Protein AF-A0A2D1INB0-F1 (afdb_monomer_lite)

Sequence (101 aa):
MEWIKEKLEHLGYVFDEYPKVYWCSIFYMAIAAIALIGYFPLLKGIASLNILGTQPFQQLIVENLNWLRWGLIAMPVLILFFGWCHVAELHERLMRRKYRF

Radius of gyration: 19.9 Å; chains: 1; bounding box: 36×44×56 Å

Foldseek 3Di:
DVVVVVVVVVVVVLCVVPVVLVVLLVVLVVVLVCCLVCLVVVLVVLQPDQDPNDRVCVVVCVVCVVVSVCCSVVVSVVSNVVSVVVSVVVSVVVVCVVVVD

pLDDT: mean 86.49, std 6.56, range [56.19, 94.56]

Secondary structure (DSSP, 8-state):
-HHHHHHHHHHHHHHHH-HHHHHHHHHHHHHHHHHHHHHHHHHHHHHH--BTTB-HHHHHHHHTHHHHHHHHHHHHHHHHHHHHHHHHHHHHHHHHHHHT-

Structure (mmCIF, N/CA/C/O backbone):
data_AF-A0A2D1INB0-F1
#
_entry.id   AF-A0A2D1INB0-F1
#
loop_
_atom_site.group_PDB
_atom_site.id
_atom_site.type_symbol
_atom_site.label_atom_id
_atom_site.label_alt_id
_atom_site.label_comp_id
_atom_site.label_asym_id
_atom_site.label_entity_id
_atom_site.label_seq_id
_atom_site.pdbx_PDB_ins_code
_atom_site.Cartn_x
_atom_site.Cartn_y
_atom_site.Cartn_z
_atom_site.occupancy
_atom_site.B_iso_or_equiv
_atom_site.auth_seq_id
_atom_site.auth_comp_id
_atom_site.auth_asym_id
_atom_site.auth_atom_id
_atom_site.pdbx_PDB_model_num
ATOM 1 N N . MET A 1 1 ? 10.451 -25.762 -9.537 1.00 60.75 1 MET A N 1
ATOM 2 C CA . MET A 1 1 ? 11.036 -24.497 -9.031 1.00 60.75 1 MET A CA 1
ATOM 3 C C . MET A 1 1 ? 11.620 -23.633 -10.146 1.00 60.75 1 MET A C 1
ATOM 5 O O . MET A 1 1 ? 11.552 -22.419 -10.021 1.00 60.75 1 MET A O 1
ATOM 9 N N . GLU A 1 2 ? 12.121 -24.220 -11.238 1.00 80.81 2 GLU A N 1
ATOM 10 C CA . GLU A 1 2 ? 12.674 -23.475 -12.386 1.00 80.81 2 GLU A CA 1
ATOM 11 C C . GLU A 1 2 ? 11.701 -22.448 -12.980 1.00 80.81 2 GLU A C 1
ATOM 13 O O . GLU A 1 2 ? 12.091 -21.312 -13.204 1.00 80.81 2 GLU A O 1
ATOM 18 N N . TRP A 1 3 ? 10.411 -22.781 -13.081 1.00 79.88 3 TRP A N 1
ATOM 19 C CA . TRP A 1 3 ? 9.377 -21.865 -13.585 1.00 79.88 3 TRP A CA 1
ATOM 20 C C . TRP A 1 3 ? 9.253 -20.537 -12.814 1.00 79.88 3 TRP A C 1
ATOM 22 O O . TRP A 1 3 ? 8.995 -19.489 -13.404 1.00 79.88 3 TRP A O 1
ATOM 32 N N . ILE A 1 4 ? 9.439 -20.557 -11.488 1.00 76.19 4 ILE A N 1
ATOM 33 C CA . ILE A 1 4 ? 9.394 -19.331 -10.670 1.00 76.19 4 ILE A CA 1
ATOM 34 C C . ILE A 1 4 ? 10.641 -18.491 -10.939 1.00 76.19 4 ILE A C 1
ATOM 36 O O . ILE A 1 4 ? 10.548 -17.273 -11.062 1.00 76.19 4 ILE A O 1
ATOM 40 N N . LYS A 1 5 ? 11.796 -19.154 -11.051 1.00 79.88 5 LYS A N 1
ATOM 41 C CA . LYS A 1 5 ? 13.080 -18.511 -11.316 1.00 79.88 5 LYS A CA 1
ATOM 42 C C . LYS A 1 5 ? 13.082 -17.827 -12.683 1.00 79.88 5 LYS A C 1
ATOM 44 O O . LYS A 1 5 ? 13.425 -16.658 -12.763 1.00 79.88 5 LYS A O 1
ATOM 49 N N . GLU A 1 6 ? 12.602 -18.516 -13.711 1.00 82.19 6 GLU A N 1
ATOM 50 C CA . GLU A 1 6 ? 12.506 -17.994 -15.076 1.00 82.19 6 GLU A CA 1
ATOM 51 C C . GLU A 1 6 ? 11.567 -16.778 -15.158 1.00 82.19 6 GLU A C 1
ATOM 53 O O . GLU A 1 6 ? 11.888 -15.766 -15.779 1.00 82.19 6 GLU A O 1
ATOM 58 N N . LYS A 1 7 ? 10.430 -16.814 -14.447 1.00 80.88 7 LYS A N 1
ATOM 59 C CA . LYS A 1 7 ? 9.541 -15.647 -14.346 1.00 80.88 7 LYS A CA 1
ATOM 60 C C . LYS A 1 7 ? 10.173 -14.482 -13.590 1.00 80.88 7 LYS A C 1
ATOM 62 O O . LYS A 1 7 ? 9.954 -13.338 -13.982 1.00 80.88 7 LYS A O 1
ATOM 67 N N . LEU A 1 8 ? 10.931 -14.752 -12.528 1.00 78.31 8 LEU A N 1
ATOM 68 C CA . LEU A 1 8 ? 11.666 -13.721 -11.792 1.00 78.31 8 LEU A CA 1
ATOM 69 C C . LEU A 1 8 ? 12.761 -13.085 -12.652 1.00 78.31 8 LEU A C 1
ATOM 71 O O . LEU A 1 8 ? 12.896 -11.866 -12.642 1.00 78.31 8 LEU A O 1
ATOM 75 N N . GLU A 1 9 ? 13.501 -13.891 -13.411 1.00 82.56 9 GLU A N 1
ATOM 76 C CA . GLU A 1 9 ? 14.513 -13.414 -14.357 1.00 82.56 9 GLU A CA 1
ATOM 77 C C . GLU A 1 9 ? 13.869 -12.538 -15.436 1.00 82.56 9 GLU A C 1
ATOM 79 O O . GLU A 1 9 ? 14.329 -11.423 -15.676 1.00 82.56 9 GLU A O 1
ATOM 84 N N . HIS A 1 10 ? 12.733 -12.962 -16.001 1.00 81.88 10 HIS A N 1
ATOM 85 C CA . HIS A 1 10 ? 11.971 -12.139 -16.940 1.00 81.88 10 HIS A CA 1
ATOM 86 C C . HIS A 1 10 ? 11.518 -10.807 -16.316 1.00 81.88 10 HIS A C 1
ATOM 88 O O . HIS A 1 10 ? 11.613 -9.757 -16.958 1.00 81.88 10 HIS A O 1
ATOM 94 N N . LEU A 1 11 ? 11.036 -10.820 -15.073 1.00 79.31 11 LEU A N 1
ATOM 95 C CA . LEU A 1 11 ? 10.681 -9.600 -14.343 1.00 79.31 11 LEU A CA 1
ATOM 96 C C . LEU A 1 11 ? 11.893 -8.683 -14.141 1.00 79.31 11 LEU A C 1
ATOM 98 O O . LEU A 1 11 ? 11.763 -7.473 -14.307 1.00 79.31 11 LEU A O 1
ATOM 102 N N . GLY A 1 12 ? 13.064 -9.256 -13.852 1.00 80.19 12 GLY A N 1
ATOM 103 C CA . GLY A 1 12 ? 14.331 -8.532 -13.765 1.00 80.19 12 GLY A CA 1
ATOM 104 C C . GLY A 1 12 ? 14.655 -7.786 -15.058 1.00 80.19 12 GLY A C 1
ATOM 105 O O . GLY A 1 12 ? 14.850 -6.575 -15.022 1.00 80.19 12 GLY A O 1
ATOM 106 N N . TYR A 1 13 ? 14.583 -8.462 -16.209 1.00 83.56 13 TYR A N 1
ATOM 107 C CA . TYR A 1 13 ? 14.806 -7.818 -17.509 1.00 83.56 13 TYR A CA 1
ATOM 108 C C . TYR A 1 13 ? 13.819 -6.674 -17.786 1.00 83.56 13 TYR A C 1
ATOM 110 O O . TYR A 1 13 ? 14.215 -5.622 -18.284 1.00 83.56 13 TYR A O 1
ATOM 118 N N . VAL A 1 14 ? 12.542 -6.844 -17.426 1.00 80.25 14 VAL A N 1
ATOM 119 C CA . VAL A 1 14 ? 11.520 -5.792 -17.576 1.00 80.25 14 VAL A CA 1
ATOM 120 C C . VAL A 1 14 ? 11.825 -4.586 -16.687 1.00 80.25 14 VAL A C 1
ATOM 122 O O . VAL A 1 14 ? 11.626 -3.443 -17.100 1.00 80.25 14 VAL A O 1
ATOM 125 N N . PHE A 1 15 ? 12.306 -4.817 -15.467 1.00 85.38 15 PHE A N 1
ATOM 126 C CA . PHE A 1 15 ? 12.679 -3.754 -14.539 1.00 85.38 15 PHE A CA 1
ATOM 127 C C . PHE A 1 15 ? 13.953 -3.018 -14.954 1.00 85.38 15 PHE A C 1
ATOM 129 O O . PHE A 1 15 ? 13.989 -1.792 -14.831 1.00 85.38 15 PHE A O 1
ATOM 136 N N . ASP A 1 16 ? 14.935 -3.727 -15.509 1.00 83.50 16 ASP A N 1
ATOM 137 C CA . ASP A 1 16 ? 16.135 -3.123 -16.092 1.00 83.50 16 ASP A CA 1
ATOM 138 C C . ASP A 1 16 ? 15.788 -2.272 -17.321 1.00 83.50 16 ASP A C 1
ATOM 140 O O . ASP A 1 16 ? 16.287 -1.156 -17.483 1.00 83.50 16 ASP A O 1
ATOM 144 N N . GLU A 1 17 ? 14.882 -2.758 -18.174 1.00 85.81 17 GLU A N 1
ATOM 145 C CA . GLU A 1 17 ? 14.442 -2.034 -19.368 1.00 85.81 17 GLU A CA 1
ATOM 146 C C . GLU A 1 17 ? 13.544 -0.830 -19.025 1.00 85.81 17 GLU A C 1
ATOM 148 O O . GLU A 1 17 ? 13.627 0.223 -19.669 1.00 85.81 17 GLU A O 1
ATOM 153 N N . TYR A 1 18 ? 12.703 -0.957 -17.994 1.00 85.69 18 TYR A N 1
ATOM 154 C CA . TYR A 1 18 ? 11.754 0.064 -17.557 1.00 85.69 18 TYR A CA 1
ATOM 155 C C . TYR A 1 18 ? 11.886 0.351 -16.053 1.00 85.69 18 TYR A C 1
ATOM 157 O O . TYR A 1 18 ? 10.995 0.002 -15.268 1.00 85.69 18 TYR A O 1
ATOM 165 N N . PRO A 1 19 ? 12.908 1.115 -15.624 1.00 86.12 19 PRO A N 1
ATOM 166 C CA . PRO A 1 19 ? 13.146 1.395 -14.204 1.00 86.12 19 PRO A CA 1
ATOM 167 C C . PRO A 1 19 ? 11.969 2.116 -13.533 1.00 86.12 19 PRO A C 1
ATOM 169 O O . PRO A 1 19 ? 11.740 1.983 -12.334 1.00 86.12 19 PRO A O 1
ATOM 172 N N . LYS A 1 20 ? 11.156 2.854 -14.301 1.00 85.12 20 LYS A N 1
ATOM 173 C CA . LYS A 1 20 ? 9.927 3.484 -13.789 1.00 85.12 20 LYS A CA 1
ATOM 174 C C . LYS A 1 20 ? 8.897 2.463 -13.296 1.00 85.12 20 LYS A C 1
ATOM 176 O O . LYS A 1 20 ? 8.220 2.732 -12.309 1.00 85.12 20 LYS A O 1
ATOM 181 N N . VAL A 1 21 ? 8.782 1.312 -13.961 1.00 88.19 21 VAL A N 1
ATOM 182 C CA . VAL A 1 21 ? 7.871 0.218 -13.579 1.00 88.19 21 VAL A CA 1
ATOM 183 C C . VAL A 1 21 ? 8.344 -0.403 -12.266 1.00 88.19 21 VAL A C 1
ATOM 185 O O . VAL A 1 21 ? 7.540 -0.591 -11.355 1.00 88.19 21 VAL A O 1
ATOM 188 N N . TYR A 1 22 ? 9.658 -0.602 -12.122 1.00 86.94 22 TYR A N 1
ATOM 189 C CA . TYR A 1 22 ? 10.278 -1.064 -10.881 1.00 86.94 22 TYR A CA 1
ATOM 190 C C . TYR A 1 22 ? 9.994 -0.124 -9.704 1.00 86.94 22 TYR A C 1
ATOM 192 O O . TYR A 1 22 ? 9.411 -0.545 -8.704 1.00 86.94 22 TYR A O 1
ATOM 200 N N . TRP A 1 23 ? 10.309 1.168 -9.837 1.00 88.00 23 TRP A N 1
ATOM 201 C CA . TRP A 1 23 ? 10.054 2.150 -8.777 1.00 88.00 23 TRP A CA 1
ATOM 202 C C . TRP A 1 23 ? 8.570 2.258 -8.419 1.00 88.00 23 TRP A C 1
ATOM 204 O O . TRP A 1 23 ? 8.232 2.375 -7.243 1.00 88.00 23 TRP A O 1
ATOM 214 N N . CYS A 1 24 ? 7.680 2.166 -9.411 1.00 90.00 24 CYS A N 1
ATOM 215 C CA . CYS A 1 24 ? 6.240 2.147 -9.177 1.00 90.00 24 CYS A CA 1
ATOM 216 C C . CYS A 1 24 ? 5.817 0.908 -8.368 1.00 90.00 24 CYS A C 1
ATOM 218 O O . CYS A 1 24 ? 5.072 1.033 -7.397 1.00 90.00 24 CYS A O 1
ATOM 220 N N . SER A 1 25 ? 6.353 -0.271 -8.696 1.00 89.44 25 SER A N 1
ATOM 221 C CA . SER A 1 25 ? 6.068 -1.508 -7.961 1.00 89.44 25 SER A CA 1
ATOM 222 C C . SER A 1 25 ? 6.556 -1.456 -6.505 1.00 89.44 25 SER A C 1
ATOM 224 O O . SER A 1 25 ? 5.808 -1.806 -5.590 1.00 89.44 25 SER A O 1
ATOM 226 N N . ILE A 1 26 ? 7.759 -0.918 -6.269 1.00 91.25 26 ILE A N 1
ATOM 227 C CA . ILE A 1 26 ? 8.307 -0.712 -4.921 1.00 91.25 26 ILE A CA 1
ATOM 228 C C . ILE A 1 26 ? 7.469 0.285 -4.134 1.00 91.25 26 ILE A C 1
ATOM 230 O O . ILE A 1 26 ? 7.209 0.067 -2.954 1.00 91.25 26 ILE A O 1
ATOM 234 N N . PHE A 1 27 ? 7.033 1.369 -4.772 1.00 93.50 27 PHE A N 1
ATOM 235 C CA . PHE A 1 27 ? 6.209 2.378 -4.124 1.00 93.50 27 PHE A CA 1
ATOM 236 C C . PHE A 1 27 ? 4.912 1.774 -3.570 1.00 93.50 27 PHE A C 1
ATOM 238 O O . PHE A 1 27 ? 4.588 1.983 -2.402 1.00 93.50 27 PHE A O 1
ATOM 245 N N . TYR A 1 28 ? 4.210 0.951 -4.355 1.00 91.94 28 TYR A N 1
ATOM 246 C CA . TYR A 1 28 ? 2.997 0.276 -3.881 1.00 91.94 28 TYR A CA 1
ATOM 247 C C . TYR A 1 28 ? 3.270 -0.771 -2.796 1.00 91.94 28 TYR A C 1
ATOM 249 O O . TYR A 1 28 ? 2.503 -0.859 -1.836 1.00 91.94 28 TYR A O 1
ATOM 257 N N . MET A 1 29 ? 4.378 -1.510 -2.894 1.00 92.50 29 MET A N 1
ATOM 258 C CA . MET A 1 29 ? 4.827 -2.419 -1.831 1.00 92.50 29 MET A CA 1
ATOM 259 C C . MET A 1 29 ? 5.092 -1.667 -0.519 1.00 92.50 29 MET A C 1
ATOM 261 O O . MET A 1 29 ? 4.648 -2.095 0.547 1.00 92.50 29 MET A O 1
ATOM 265 N N . ALA A 1 30 ? 5.757 -0.512 -0.592 1.00 94.12 30 ALA A N 1
ATOM 266 C CA . ALA A 1 30 ? 6.026 0.334 0.564 1.00 94.12 30 ALA A CA 1
ATOM 267 C C . ALA A 1 30 ? 4.731 0.890 1.173 1.00 94.12 30 ALA A C 1
ATOM 269 O O . ALA A 1 30 ? 4.564 0.836 2.390 1.00 94.12 30 ALA A O 1
ATOM 270 N N . ILE A 1 31 ? 3.781 1.358 0.354 1.00 93.56 31 ILE A N 1
ATOM 271 C CA . ILE A 1 31 ? 2.472 1.821 0.844 1.00 93.56 31 ILE A CA 1
ATOM 272 C C . ILE A 1 31 ? 1.715 0.687 1.535 1.00 93.56 31 ILE A C 1
ATOM 274 O O . ILE A 1 31 ? 1.148 0.911 2.600 1.00 93.56 31 ILE A O 1
ATOM 278 N N . ALA A 1 32 ? 1.719 -0.527 0.980 1.00 93.12 32 ALA A N 1
ATOM 279 C CA . ALA A 1 32 ? 1.065 -1.674 1.606 1.00 93.12 32 ALA A CA 1
ATOM 280 C C . ALA A 1 32 ? 1.678 -2.001 2.983 1.00 93.12 32 ALA A C 1
ATOM 282 O O . ALA A 1 32 ? 0.946 -2.252 3.943 1.00 93.12 32 ALA A O 1
ATOM 283 N N . ALA A 1 33 ? 3.007 -1.926 3.110 1.00 93.25 33 ALA A N 1
ATOM 284 C CA . ALA A 1 33 ? 3.703 -2.107 4.384 1.00 93.25 33 ALA A CA 1
ATOM 285 C C . ALA A 1 33 ? 3.394 -0.982 5.389 1.00 93.25 33 ALA A C 1
ATOM 287 O O . ALA A 1 33 ? 3.116 -1.249 6.559 1.00 93.25 33 ALA A O 1
ATOM 288 N N . ILE A 1 34 ? 3.379 0.275 4.936 1.00 93.75 34 ILE A N 1
ATOM 289 C CA . ILE A 1 34 ? 2.989 1.423 5.765 1.00 93.75 34 ILE A CA 1
ATOM 290 C C . ILE A 1 34 ? 1.536 1.277 6.223 1.00 93.75 34 ILE A C 1
ATOM 292 O O . ILE A 1 34 ? 1.240 1.544 7.384 1.00 93.75 34 ILE A O 1
ATOM 296 N N . ALA A 1 35 ? 0.637 0.813 5.352 1.00 91.25 35 ALA A N 1
ATOM 297 C CA . ALA A 1 35 ? -0.760 0.580 5.689 1.00 91.25 35 ALA A CA 1
ATOM 298 C C . ALA A 1 35 ? -0.908 -0.486 6.781 1.00 91.25 35 ALA A C 1
ATOM 300 O O . ALA A 1 35 ? -1.662 -0.261 7.722 1.00 91.25 35 ALA A O 1
ATOM 301 N N . LEU A 1 36 ? -0.149 -1.589 6.720 1.00 91.56 36 LEU A N 1
ATOM 302 C CA . LEU A 1 36 ? -0.131 -2.609 7.780 1.00 91.56 36 LEU A CA 1
ATOM 303 C C . LEU A 1 36 ? 0.237 -2.016 9.144 1.00 91.56 36 LEU A C 1
ATOM 305 O O . LEU A 1 36 ? -0.450 -2.255 10.136 1.00 91.56 36 LEU A O 1
ATOM 309 N N . ILE A 1 37 ? 1.313 -1.229 9.193 1.00 91.44 37 ILE A N 1
ATOM 310 C CA . ILE A 1 37 ? 1.832 -0.657 10.443 1.00 91.44 37 ILE A CA 1
ATOM 311 C C . ILE A 1 37 ? 0.925 0.480 10.942 1.00 91.44 37 ILE A C 1
ATOM 313 O O . ILE A 1 37 ? 0.672 0.610 12.140 1.00 91.44 37 ILE A O 1
ATOM 317 N N . GLY A 1 38 ? 0.413 1.298 10.023 1.00 91.56 38 GLY A N 1
ATOM 318 C CA . GLY A 1 38 ? -0.390 2.483 10.309 1.00 91.56 38 GLY A CA 1
ATOM 319 C C . GLY A 1 38 ? -1.860 2.202 10.617 1.00 91.56 38 GLY A C 1
ATOM 320 O O . GLY A 1 38 ? -2.525 3.073 11.175 1.00 91.56 38 GLY A O 1
ATOM 321 N N . TYR A 1 39 ? -2.372 1.004 10.315 1.00 90.12 39 TYR A N 1
ATOM 322 C CA . TYR A 1 39 ? -3.801 0.692 10.410 1.00 90.12 39 TYR A CA 1
ATOM 323 C C . TYR A 1 39 ? -4.388 0.892 11.819 1.00 90.12 39 TYR A C 1
ATOM 325 O O . TYR A 1 39 ? -5.353 1.636 12.003 1.00 90.12 39 TYR A O 1
ATOM 333 N N . PHE A 1 40 ? -3.794 0.267 12.840 1.00 87.19 40 PHE A N 1
ATOM 334 C CA . PHE A 1 40 ? -4.270 0.396 14.223 1.00 87.19 40 PHE A CA 1
ATOM 335 C C . PHE A 1 40 ? -4.053 1.794 14.822 1.00 87.19 40 PHE A C 1
ATOM 337 O O . PHE A 1 40 ? -4.981 2.300 15.458 1.00 87.19 40 PHE A O 1
ATOM 344 N N . PRO A 1 41 ? -2.888 2.449 14.630 1.00 89.75 41 PRO A N 1
ATOM 345 C CA . PRO A 1 41 ? -2.709 3.844 15.019 1.00 89.75 41 PRO A CA 1
ATOM 346 C C . PRO A 1 41 ? -3.769 4.775 14.422 1.00 89.75 41 PRO A C 1
ATOM 348 O O . PRO A 1 41 ? -4.322 5.599 15.148 1.00 89.75 41 PRO A O 1
ATOM 351 N N . LEU A 1 42 ? -4.104 4.608 13.138 1.00 88.56 42 LEU A N 1
ATOM 352 C CA . LEU A 1 42 ? -5.147 5.390 12.471 1.00 88.56 42 LEU A CA 1
ATOM 353 C C . LEU A 1 42 ? -6.525 5.137 13.085 1.00 88.56 42 LEU A C 1
ATOM 355 O O . LEU A 1 42 ? -7.221 6.092 13.421 1.00 88.56 42 LEU A O 1
ATOM 359 N N . LEU A 1 43 ? -6.897 3.873 13.306 1.00 87.69 43 LEU A N 1
ATOM 360 C CA . LEU A 1 43 ? -8.161 3.525 13.963 1.00 87.69 43 LEU A CA 1
ATOM 361 C C . LEU A 1 43 ? -8.280 4.129 15.361 1.00 87.69 43 LEU A C 1
ATOM 363 O O . LEU A 1 43 ? -9.320 4.688 15.708 1.00 87.69 43 LEU A O 1
ATOM 367 N N . LYS A 1 44 ? -7.208 4.056 16.154 1.00 87.00 44 LYS A N 1
ATOM 368 C CA . LYS A 1 44 ? -7.156 4.667 17.485 1.00 87.00 44 LYS A CA 1
ATOM 369 C C . LYS A 1 44 ? -7.274 6.189 17.402 1.00 87.00 44 LYS A C 1
ATOM 371 O O . LYS A 1 44 ? -8.008 6.774 18.193 1.00 87.00 44 LYS A O 1
ATOM 376 N N . GLY A 1 45 ? -6.592 6.808 16.439 1.00 86.75 45 GLY A N 1
ATOM 377 C CA . GLY A 1 45 ? -6.695 8.237 16.158 1.00 86.75 45 GLY A CA 1
ATOM 378 C C . GLY A 1 45 ? -8.140 8.649 15.891 1.00 86.75 45 GLY A C 1
ATOM 379 O O . GLY A 1 45 ? -8.660 9.506 16.600 1.00 86.75 45 GLY A O 1
ATOM 380 N N . ILE A 1 46 ? -8.812 7.967 14.958 1.00 86.94 46 ILE A N 1
ATOM 381 C CA . ILE A 1 46 ? -10.215 8.227 14.596 1.00 86.94 46 ILE A CA 1
ATOM 382 C C . ILE A 1 46 ? -11.145 8.031 15.799 1.00 86.94 46 ILE A C 1
ATOM 384 O O . ILE A 1 46 ? -11.995 8.880 16.055 1.00 86.94 46 ILE A O 1
ATOM 388 N N . ALA A 1 47 ? -10.963 6.957 16.572 1.00 85.00 47 ALA A N 1
ATOM 389 C CA . ALA A 1 47 ? -11.765 6.703 17.768 1.00 85.00 47 ALA A CA 1
ATOM 390 C C . ALA A 1 47 ? -11.583 7.787 18.844 1.00 85.00 47 ALA A C 1
ATOM 392 O O . ALA A 1 47 ? -12.515 8.087 19.581 1.00 85.00 47 ALA A O 1
ATOM 393 N N . SER A 1 48 ? -10.390 8.381 18.927 1.00 84.81 48 SER A N 1
ATOM 394 C CA . SER A 1 48 ? -10.063 9.433 19.895 1.00 84.81 48 SER A CA 1
ATOM 395 C C . SER A 1 48 ? -10.451 10.847 19.453 1.00 84.81 48 SER A C 1
ATOM 397 O O . SER A 1 48 ? -10.298 11.780 20.245 1.00 84.81 48 SER A O 1
ATOM 399 N N . LEU A 1 49 ? -10.948 11.024 18.220 1.00 86.94 49 LEU A N 1
ATOM 400 C CA . LEU A 1 49 ? -11.384 12.327 17.722 1.00 86.94 49 LEU A CA 1
ATOM 401 C C . LEU A 1 49 ? -12.533 12.850 18.583 1.00 86.94 49 LEU A C 1
ATOM 403 O O . LEU A 1 49 ? -13.649 12.332 18.555 1.00 86.94 49 LEU A O 1
ATOM 407 N N . ASN A 1 50 ? -12.231 13.896 19.345 1.00 81.94 50 ASN A N 1
ATOM 408 C CA . ASN A 1 50 ? -13.204 14.601 20.153 1.00 81.94 50 ASN A CA 1
ATOM 409 C C . ASN A 1 50 ? -13.786 15.750 19.328 1.00 81.94 50 ASN A C 1
ATOM 411 O O . ASN A 1 50 ? -13.103 16.736 19.049 1.00 81.94 50 ASN A O 1
ATOM 415 N N . ILE A 1 51 ? -15.044 15.603 18.928 1.00 79.44 51 ILE A N 1
ATOM 416 C CA . ILE A 1 51 ? -15.798 16.631 18.221 1.00 79.44 51 ILE A CA 1
ATOM 417 C C . ILE A 1 51 ? -16.860 17.143 19.189 1.00 79.44 51 ILE A C 1
ATOM 419 O O . ILE A 1 51 ? -17.732 16.392 19.627 1.00 79.44 51 ILE A O 1
ATOM 423 N N . LEU A 1 52 ? -16.774 18.433 19.528 1.00 78.75 52 LEU A N 1
ATOM 424 C CA . LEU A 1 52 ? -17.752 19.125 20.379 1.00 78.75 52 LEU A CA 1
ATOM 425 C C . LEU A 1 52 ? -17.975 18.446 21.749 1.00 78.75 52 LEU A C 1
ATOM 427 O O . LEU A 1 52 ? -19.088 18.425 22.262 1.00 78.75 52 LEU A O 1
ATOM 431 N N . GLY A 1 53 ? -16.921 17.879 22.346 1.00 77.50 53 GLY A N 1
ATOM 432 C CA . GLY A 1 53 ? -16.994 17.222 23.658 1.00 77.50 53 GLY A CA 1
ATOM 433 C C . GLY A 1 53 ? -17.485 15.772 23.617 1.00 77.50 53 GLY A C 1
ATOM 434 O O . GLY A 1 53 ? -17.641 15.159 24.670 1.00 77.50 53 GLY A O 1
ATOM 435 N N . THR A 1 54 ? -17.706 15.211 22.426 1.00 78.94 54 THR A N 1
ATOM 436 C CA . THR A 1 54 ? -18.136 13.823 22.224 1.00 78.94 54 THR A CA 1
ATOM 437 C C . THR A 1 54 ? -17.157 13.070 21.325 1.00 78.94 54 THR A C 1
ATOM 439 O O . THR A 1 54 ? -16.462 13.670 20.505 1.00 78.94 54 THR A O 1
ATOM 442 N N . GLN A 1 55 ? -17.094 11.744 21.466 1.00 84.25 55 GLN A N 1
ATOM 443 C CA . GLN A 1 55 ? -16.298 10.861 20.602 1.00 84.25 55 GLN A CA 1
ATOM 444 C C . GLN A 1 55 ? -17.234 10.076 19.664 1.00 84.25 55 GLN A C 1
ATOM 446 O O . GLN A 1 55 ? -17.464 8.884 19.876 1.00 84.25 55 GLN A O 1
ATOM 451 N N . PRO A 1 56 ? -17.815 10.720 18.630 1.00 80.56 56 PRO A N 1
ATOM 452 C CA . PRO A 1 56 ? -18.909 10.143 17.840 1.00 80.56 56 PRO A CA 1
ATOM 453 C C . PRO A 1 56 ? -18.515 8.856 17.103 1.00 80.56 56 PRO A C 1
ATOM 455 O O . PRO A 1 56 ?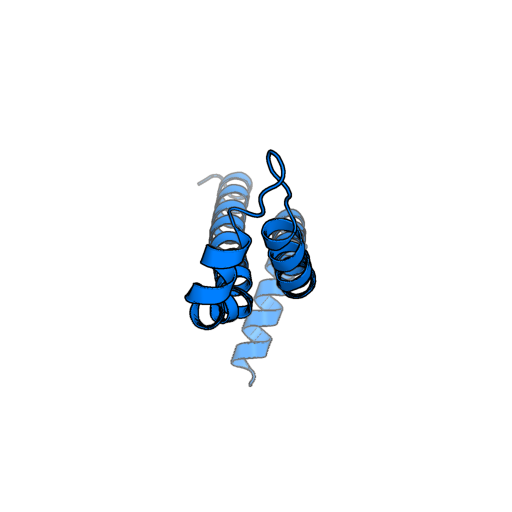 -19.352 7.991 16.863 1.00 80.56 56 PRO A O 1
ATOM 458 N N . PHE A 1 57 ? -17.233 8.699 16.767 1.00 85.25 57 PHE A N 1
ATOM 459 C CA . PHE A 1 57 ? -16.727 7.527 16.050 1.00 85.25 57 PHE A CA 1
ATOM 460 C C . PHE A 1 57 ? -16.307 6.381 16.969 1.00 85.25 57 PHE A C 1
ATOM 462 O O . PHE A 1 57 ? -16.150 5.255 16.499 1.00 85.25 57 PHE A O 1
ATOM 469 N N . GLN A 1 58 ? -16.130 6.633 18.268 1.00 85.50 58 GLN A N 1
ATOM 470 C CA . GLN A 1 58 ? -15.667 5.616 19.206 1.00 85.50 58 GLN A CA 1
ATOM 471 C C . GLN A 1 58 ? -16.666 4.463 19.298 1.00 85.50 58 GLN A C 1
ATOM 473 O O . GLN A 1 58 ? -16.273 3.305 19.173 1.00 85.50 58 GLN A O 1
ATOM 478 N N . GLN A 1 59 ? -17.952 4.778 19.463 1.00 84.75 59 GLN A N 1
ATOM 479 C CA . GLN A 1 59 ? -18.994 3.767 19.604 1.00 84.75 59 GLN A CA 1
ATOM 480 C C . GLN A 1 59 ? -19.127 2.914 18.331 1.00 84.75 59 GLN A C 1
ATOM 482 O O . GLN A 1 59 ? -19.071 1.689 18.407 1.00 84.75 59 GLN A O 1
ATOM 487 N N . LEU A 1 60 ? -19.150 3.555 17.157 1.00 85.00 60 LEU A N 1
ATOM 488 C CA . LEU A 1 60 ? -19.158 2.883 15.850 1.00 85.00 60 LEU A CA 1
ATOM 489 C C . LEU A 1 60 ? -17.970 1.926 15.659 1.00 85.00 60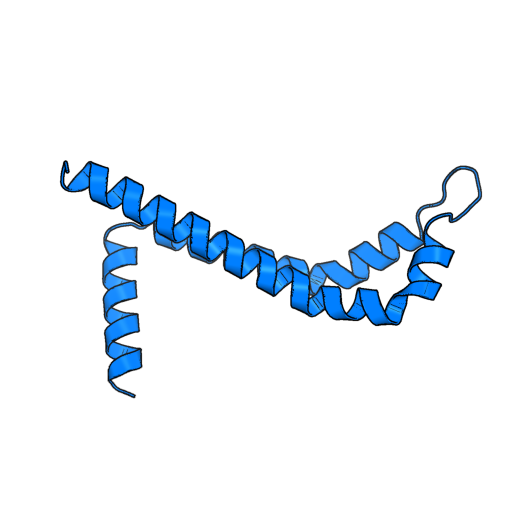 LEU A C 1
ATOM 491 O O . LEU A 1 60 ? -18.141 0.818 15.147 1.00 85.00 60 LEU A O 1
ATOM 495 N N . ILE A 1 61 ? -16.765 2.338 16.068 1.00 86.75 61 ILE A N 1
ATOM 496 C CA . ILE A 1 61 ? -15.549 1.521 15.947 1.00 86.75 61 ILE A CA 1
ATOM 497 C C . ILE A 1 61 ? -15.580 0.335 16.912 1.00 86.75 61 ILE A C 1
ATOM 499 O O . ILE A 1 61 ? -15.181 -0.763 16.528 1.00 86.75 61 ILE A O 1
ATOM 503 N N . VAL A 1 62 ? -16.050 0.533 18.146 1.00 87.44 62 VAL A N 1
ATOM 504 C CA . VAL A 1 62 ? -16.140 -0.537 19.150 1.00 87.44 62 VA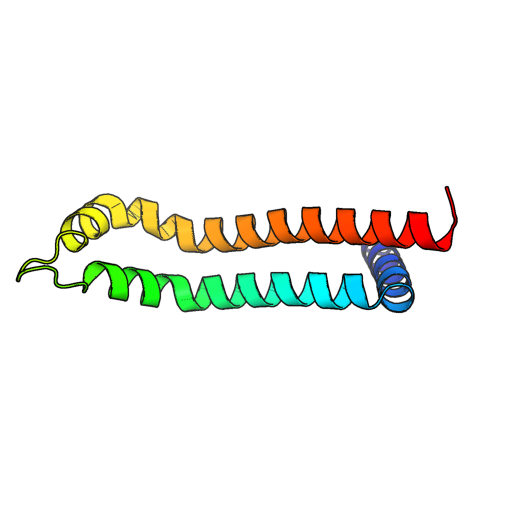L A CA 1
ATOM 505 C C . VAL A 1 62 ? -17.166 -1.590 18.731 1.00 87.44 62 VAL A C 1
ATOM 507 O O . VAL A 1 62 ? -16.860 -2.781 18.777 1.00 87.44 62 VAL A O 1
ATOM 510 N N . GLU A 1 63 ? -18.336 -1.167 18.248 1.00 90.94 63 GLU A N 1
ATOM 511 C CA . GLU A 1 63 ? -19.400 -2.068 17.784 1.00 90.94 63 GLU A CA 1
ATOM 512 C C . GLU A 1 63 ? -18.976 -2.893 16.556 1.00 90.94 63 GLU A C 1
ATOM 514 O O . GLU A 1 63 ? -19.361 -4.054 16.422 1.00 90.94 63 GLU A O 1
ATOM 519 N N . ASN A 1 64 ? -18.118 -2.337 15.693 1.00 90.62 64 ASN A N 1
ATOM 520 C CA . ASN A 1 64 ? -17.673 -2.980 14.451 1.00 90.62 64 ASN A CA 1
ATOM 521 C C . ASN A 1 64 ? -16.218 -3.475 14.494 1.00 90.62 64 ASN A C 1
ATOM 523 O O . ASN A 1 64 ? -15.649 -3.818 13.454 1.00 90.62 64 ASN A O 1
ATOM 527 N N . LEU A 1 65 ? -15.595 -3.544 15.675 1.00 86.88 65 LEU A N 1
ATOM 528 C CA . LEU A 1 65 ? -14.160 -3.818 15.814 1.00 86.88 65 LEU A CA 1
ATOM 529 C C . LEU A 1 65 ? -13.749 -5.152 15.169 1.00 86.88 65 LEU A C 1
ATOM 531 O O . LEU A 1 65 ? -12.692 -5.244 14.545 1.00 86.88 65 LEU A O 1
ATOM 535 N N . ASN A 1 66 ? -14.593 -6.181 15.287 1.00 87.62 66 ASN A N 1
ATOM 536 C CA . ASN A 1 66 ? -14.346 -7.491 14.677 1.00 87.62 66 ASN A CA 1
ATOM 537 C C . ASN A 1 66 ? -14.283 -7.421 13.147 1.00 87.62 66 ASN A C 1
ATOM 539 O O . ASN A 1 66 ? -13.451 -8.095 12.543 1.00 87.62 66 ASN A O 1
ATOM 543 N N . TRP A 1 67 ? -15.115 -6.585 12.523 1.00 87.44 67 TRP A N 1
ATOM 544 C CA . TRP A 1 67 ? -15.090 -6.379 11.078 1.00 87.44 67 TRP A CA 1
ATOM 545 C C . TRP A 1 67 ? -13.902 -5.507 10.664 1.00 87.44 67 TRP A C 1
ATOM 547 O O . TRP A 1 67 ? -13.159 -5.842 9.744 1.00 87.44 67 TRP A O 1
ATOM 557 N N . LEU A 1 68 ? -13.641 -4.440 11.422 1.00 89.31 68 LEU A N 1
ATOM 558 C CA . LEU A 1 68 ? -12.511 -3.537 11.206 1.00 89.31 68 LEU A CA 1
ATOM 559 C C . LEU A 1 68 ? -11.156 -4.244 11.324 1.00 89.31 68 LEU A C 1
ATOM 561 O O . LEU A 1 68 ? -10.226 -3.868 10.619 1.00 89.31 68 LEU A O 1
ATOM 565 N N . ARG A 1 69 ? -11.018 -5.296 12.137 1.00 88.31 69 ARG A N 1
ATOM 566 C CA . ARG A 1 69 ? -9.779 -6.096 12.195 1.00 88.31 69 ARG A CA 1
ATOM 567 C C . ARG A 1 69 ? -9.396 -6.704 10.846 1.00 88.31 69 ARG A C 1
ATOM 569 O O . ARG A 1 69 ? -8.210 -6.735 10.529 1.00 88.31 69 ARG A O 1
ATOM 576 N N . TRP A 1 70 ? -10.366 -7.118 10.029 1.00 91.31 70 TRP A N 1
ATOM 577 C CA . TRP A 1 70 ? -10.092 -7.644 8.687 1.00 91.31 70 TRP A CA 1
ATOM 578 C C . TRP A 1 70 ? -9.512 -6.590 7.745 1.00 91.31 70 TRP A C 1
ATOM 580 O O . TRP A 1 70 ? -8.754 -6.937 6.840 1.00 91.31 70 TRP A O 1
ATOM 590 N N . GLY A 1 71 ? -9.782 -5.306 7.998 1.00 88.12 71 GLY A N 1
ATOM 591 C CA . GLY A 1 71 ? -9.190 -4.202 7.247 1.00 88.12 71 GLY A CA 1
ATOM 592 C C . GLY A 1 71 ? -7.661 -4.158 7.322 1.00 88.12 71 GLY A C 1
ATOM 593 O O . GLY A 1 71 ? -7.044 -3.691 6.371 1.00 88.12 71 GLY A O 1
ATOM 594 N N . LEU A 1 72 ? -7.044 -4.741 8.360 1.00 90.19 72 LEU A N 1
ATOM 595 C CA . LEU A 1 72 ? -5.587 -4.886 8.456 1.00 90.19 72 LEU A CA 1
ATOM 596 C C . LEU A 1 72 ? -5.008 -5.688 7.285 1.00 90.19 72 LEU A C 1
ATOM 598 O O . LEU A 1 72 ? -3.925 -5.377 6.812 1.00 90.19 72 LEU A O 1
ATOM 602 N N . ILE A 1 73 ? -5.725 -6.715 6.824 1.00 90.62 73 ILE A N 1
ATOM 603 C CA . ILE A 1 73 ? -5.301 -7.575 5.711 1.00 90.62 73 ILE A CA 1
ATOM 604 C C . ILE A 1 73 ? -5.922 -7.080 4.404 1.00 90.62 73 ILE A C 1
ATOM 606 O O . ILE A 1 73 ? -5.244 -7.010 3.381 1.00 90.62 73 ILE A O 1
ATOM 610 N N . ALA A 1 74 ? -7.199 -6.691 4.435 1.00 92.12 74 ALA A N 1
ATOM 611 C CA . ALA A 1 74 ? -7.916 -6.256 3.245 1.00 92.12 74 ALA A CA 1
ATOM 612 C C . ALA A 1 74 ? -7.303 -4.988 2.628 1.00 92.12 74 ALA A C 1
ATOM 614 O O . ALA A 1 74 ? -7.162 -4.928 1.410 1.00 92.12 74 ALA A O 1
ATOM 615 N N . MET A 1 75 ? -6.881 -4.003 3.434 1.00 90.50 75 MET A N 1
ATOM 616 C CA . MET A 1 75 ? -6.299 -2.761 2.908 1.00 90.50 75 MET A CA 1
ATOM 617 C C . MET A 1 75 ? -4.990 -2.989 2.135 1.00 90.50 75 MET A C 1
ATOM 619 O O . MET A 1 75 ? -4.921 -2.573 0.979 1.00 90.50 75 MET A O 1
ATOM 623 N N . PRO A 1 76 ? -3.970 -3.675 2.683 1.00 92.00 76 PRO A N 1
ATOM 624 C CA . PRO A 1 76 ? -2.749 -3.994 1.941 1.00 92.00 76 PRO A CA 1
ATOM 625 C C . PRO A 1 76 ? -3.014 -4.807 0.678 1.00 92.00 76 PRO A C 1
ATOM 627 O O . PRO A 1 76 ? -2.418 -4.527 -0.357 1.00 92.00 76 PRO A O 1
ATOM 630 N N . VAL A 1 77 ? -3.930 -5.780 0.733 1.00 93.69 77 VAL A N 1
ATOM 631 C CA . VAL A 1 77 ? -4.297 -6.586 -0.439 1.00 93.69 77 VAL A CA 1
ATOM 632 C C . VAL A 1 77 ? -4.906 -5.712 -1.534 1.00 93.69 77 VAL A C 1
ATOM 634 O O . VAL A 1 77 ? -4.505 -5.825 -2.690 1.00 93.69 77 VAL A O 1
ATOM 637 N N . LEU A 1 78 ? -5.815 -4.799 -1.180 1.00 94.56 78 LEU A N 1
ATOM 638 C CA . LEU A 1 78 ? -6.384 -3.843 -2.130 1.00 94.56 78 LEU A CA 1
ATOM 639 C C . LEU A 1 78 ? -5.304 -2.926 -2.712 1.00 94.56 78 LEU A C 1
ATOM 641 O O . LEU A 1 78 ? -5.250 -2.753 -3.926 1.00 94.56 78 LEU A O 1
ATOM 645 N N . ILE A 1 79 ? -4.409 -2.388 -1.878 1.00 93.44 79 ILE A N 1
ATOM 646 C CA . ILE A 1 79 ? -3.296 -1.534 -2.323 1.00 93.44 79 ILE A CA 1
ATOM 647 C C . ILE A 1 79 ? -2.403 -2.277 -3.319 1.00 93.44 79 ILE A C 1
ATOM 649 O O . ILE A 1 79 ? -2.067 -1.721 -4.362 1.00 93.44 79 ILE A O 1
ATOM 653 N N . LEU A 1 80 ? -2.039 -3.528 -3.027 1.00 92.94 80 LEU A N 1
ATOM 654 C CA . LEU A 1 80 ? -1.221 -4.348 -3.919 1.00 92.94 80 LEU A CA 1
ATOM 655 C C . LEU A 1 80 ? -1.955 -4.671 -5.221 1.00 92.94 80 LEU A C 1
ATOM 657 O O . LEU A 1 80 ? -1.347 -4.608 -6.283 1.00 92.94 80 LEU A O 1
ATOM 661 N N . PHE A 1 81 ? -3.255 -4.966 -5.158 1.00 94.38 81 PHE A N 1
ATOM 662 C CA . PHE A 1 81 ? -4.067 -5.225 -6.344 1.00 94.38 81 PHE A CA 1
ATOM 663 C C . PHE A 1 81 ? -4.158 -3.993 -7.255 1.00 94.38 81 PHE A C 1
ATOM 665 O O . PHE A 1 81 ? -3.868 -4.077 -8.448 1.00 94.38 81 PHE A O 1
ATOM 672 N N . PHE A 1 82 ? -4.484 -2.825 -6.695 1.00 93.38 82 PHE A N 1
ATOM 673 C CA . PHE A 1 82 ? -4.496 -1.567 -7.446 1.00 93.38 82 PHE A CA 1
ATOM 674 C C . PHE A 1 82 ? -3.108 -1.207 -7.976 1.00 93.38 82 PHE A C 1
ATOM 676 O O . PHE A 1 82 ? -2.977 -0.793 -9.129 1.00 93.38 82 PHE A O 1
ATOM 683 N N . GLY A 1 83 ? -2.075 -1.401 -7.155 1.00 91.62 83 GLY A N 1
ATOM 684 C CA . GLY A 1 83 ? -0.689 -1.192 -7.543 1.00 91.62 83 GLY A CA 1
ATOM 685 C C . GLY A 1 83 ? -0.291 -2.066 -8.724 1.00 91.62 83 GLY A C 1
ATOM 686 O O . GLY A 1 83 ? 0.276 -1.564 -9.689 1.00 91.62 83 GLY A O 1
ATOM 687 N N . TRP A 1 84 ? -0.665 -3.344 -8.702 1.00 91.62 84 TRP A N 1
ATOM 688 C CA . TRP A 1 84 ? -0.419 -4.276 -9.797 1.00 91.62 84 TRP A CA 1
ATOM 689 C C . TRP A 1 84 ? -1.076 -3.820 -11.103 1.00 91.62 84 TRP A C 1
ATOM 691 O O . TRP A 1 84 ? -0.400 -3.734 -12.128 1.00 91.62 84 TRP A O 1
ATOM 701 N N . CYS A 1 85 ? -2.362 -3.458 -11.065 1.00 92.50 85 CYS A N 1
ATOM 702 C CA . CYS A 1 85 ? -3.077 -2.947 -12.236 1.00 92.50 85 CYS A CA 1
ATOM 703 C C . CYS A 1 85 ? -2.417 -1.682 -12.806 1.00 92.50 85 CYS A C 1
ATOM 705 O O . CYS A 1 85 ? -2.222 -1.573 -14.016 1.00 92.50 85 CYS A O 1
ATOM 707 N N . HIS A 1 86 ? -2.017 -0.746 -11.942 1.00 92.06 86 HIS A N 1
ATOM 708 C CA . HIS A 1 86 ? -1.382 0.495 -12.377 1.00 92.06 86 HIS A CA 1
ATOM 709 C C . HIS A 1 86 ? 0.024 0.266 -12.957 1.00 92.06 86 HIS A C 1
ATOM 711 O O . HIS A 1 86 ? 0.373 0.843 -13.989 1.00 92.06 86 HIS A O 1
ATOM 717 N N . VAL A 1 87 ? 0.821 -0.608 -12.336 1.00 90.75 87 VAL A N 1
ATOM 718 C CA . VAL A 1 87 ? 2.153 -1.000 -12.823 1.00 90.75 87 VAL A CA 1
ATOM 719 C C . VAL A 1 87 ? 2.048 -1.686 -14.189 1.00 90.75 87 VAL A C 1
ATOM 721 O O . VAL A 1 87 ? 2.834 -1.370 -15.084 1.00 90.75 87 VAL A O 1
ATOM 724 N N . ALA A 1 88 ? 1.055 -2.560 -14.383 1.00 89.62 88 ALA A N 1
ATOM 725 C CA . ALA A 1 88 ? 0.794 -3.205 -15.668 1.00 89.62 88 ALA A CA 1
ATOM 726 C C . ALA A 1 88 ? 0.434 -2.181 -16.759 1.00 89.62 88 ALA A C 1
ATOM 728 O O . ALA A 1 88 ? 1.031 -2.183 -17.836 1.00 89.62 88 ALA A O 1
ATOM 729 N N . GLU A 1 89 ? -0.463 -1.238 -16.459 1.00 91.19 89 GLU A N 1
ATOM 730 C CA . GLU A 1 89 ? -0.837 -0.172 -17.394 1.00 91.19 89 GLU A CA 1
ATOM 731 C C . GLU A 1 89 ? 0.350 0.757 -17.721 1.00 91.19 89 GLU A C 1
ATOM 733 O O . GLU A 1 89 ? 0.502 1.237 -18.848 1.00 91.19 89 GLU A O 1
ATOM 738 N N . LEU A 1 90 ? 1.217 1.040 -16.743 1.00 89.81 90 LEU A N 1
ATOM 739 C CA . LEU A 1 90 ? 2.440 1.815 -16.956 1.00 89.81 90 LEU A CA 1
ATOM 740 C C . LEU A 1 90 ? 3.414 1.071 -17.878 1.00 89.81 90 LEU A C 1
ATOM 742 O O . LEU A 1 90 ? 3.962 1.683 -18.798 1.00 89.81 90 LEU A O 1
ATOM 746 N N . HIS A 1 91 ? 3.605 -0.230 -17.656 1.00 89.19 91 HIS A N 1
ATOM 747 C CA . HIS A 1 91 ? 4.444 -1.071 -18.502 1.00 89.19 91 HIS A CA 1
ATOM 748 C C . HIS A 1 91 ? 3.928 -1.096 -19.946 1.00 89.19 91 HIS A C 1
ATOM 750 O O . HIS A 1 91 ? 4.686 -0.797 -20.867 1.00 89.19 91 HIS A O 1
ATOM 756 N N . GLU A 1 92 ? 2.630 -1.333 -20.157 1.00 88.19 92 GLU A N 1
ATOM 757 C CA . GLU A 1 92 ? 2.034 -1.304 -21.498 1.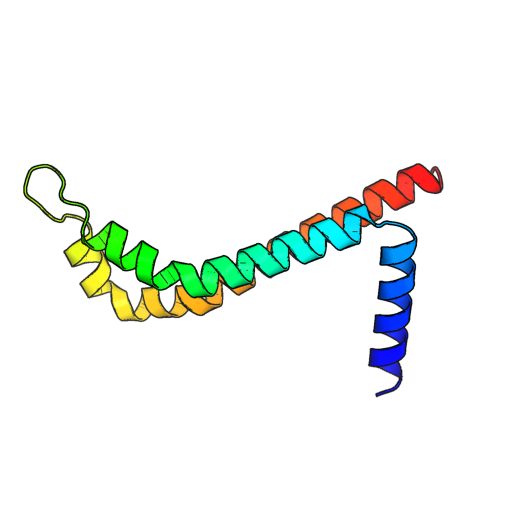00 88.19 92 GLU A CA 1
ATOM 758 C C . GLU A 1 92 ? 2.210 0.049 -22.197 1.00 88.19 92 GLU A C 1
ATOM 760 O O . GLU A 1 92 ? 2.513 0.101 -23.391 1.00 88.19 92 GLU A O 1
ATOM 765 N N . ARG A 1 93 ? 2.032 1.160 -21.471 1.00 88.31 93 ARG A N 1
ATOM 766 C CA . ARG A 1 93 ? 2.219 2.509 -22.025 1.00 88.31 93 ARG A CA 1
ATOM 767 C C . ARG A 1 93 ? 3.663 2.757 -22.454 1.00 88.31 93 ARG A C 1
ATOM 7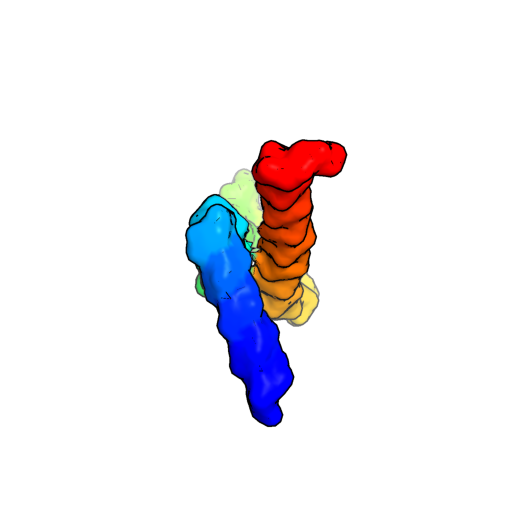69 O O . ARG A 1 93 ? 3.892 3.375 -23.494 1.00 88.31 93 ARG A O 1
ATOM 776 N N . LEU A 1 94 ? 4.634 2.299 -21.667 1.00 86.94 94 LEU A N 1
ATOM 777 C CA . LEU A 1 94 ? 6.054 2.439 -21.993 1.00 86.94 94 LEU A CA 1
ATOM 778 C C . LEU A 1 94 ? 6.456 1.534 -23.161 1.00 86.94 94 LEU A C 1
ATOM 780 O O . LEU A 1 94 ? 7.146 2.000 -24.069 1.00 86.94 94 LEU A O 1
ATOM 784 N N . MET A 1 95 ? 5.955 0.299 -23.184 1.00 87.62 95 MET A N 1
ATOM 785 C CA . MET A 1 95 ? 6.178 -0.649 -24.273 1.00 87.62 95 MET A CA 1
ATOM 786 C C . MET A 1 95 ? 5.640 -0.100 -25.603 1.00 87.62 95 MET A C 1
ATOM 788 O O . MET A 1 95 ? 6.386 -0.026 -26.579 1.00 87.62 95 MET A O 1
ATOM 792 N N . ARG A 1 96 ? 4.392 0.395 -25.633 1.00 86.88 96 ARG A N 1
ATOM 793 C CA . ARG A 1 96 ? 3.798 1.017 -26.833 1.00 86.88 96 ARG A CA 1
ATOM 794 C C . ARG A 1 96 ? 4.605 2.216 -27.333 1.00 86.88 96 ARG A C 1
ATOM 796 O O . ARG A 1 96 ? 4.841 2.342 -28.530 1.00 86.88 96 ARG A O 1
ATOM 803 N N . ARG A 1 97 ? 5.099 3.070 -26.429 1.00 83.00 97 ARG A N 1
ATOM 804 C CA . ARG A 1 97 ? 5.943 4.222 -26.804 1.00 83.00 97 ARG A CA 1
ATOM 805 C C . ARG A 1 97 ? 7.290 3.816 -27.394 1.00 83.00 97 ARG A C 1
ATOM 807 O O . ARG A 1 97 ? 7.754 4.478 -28.319 1.00 83.00 97 ARG A O 1
ATOM 814 N N . LYS A 1 98 ? 7.925 2.774 -26.850 1.00 80.06 98 LYS A N 1
ATOM 815 C CA . LYS A 1 98 ? 9.243 2.314 -27.305 1.00 80.06 98 LYS A CA 1
ATOM 816 C C . LYS A 1 98 ? 9.158 1.603 -28.655 1.00 80.06 98 LYS A C 1
ATOM 818 O O . LYS A 1 98 ? 9.969 1.881 -29.531 1.00 80.06 98 LYS A O 1
ATOM 823 N N . TYR A 1 99 ? 8.162 0.737 -28.827 1.00 78.38 99 TYR A N 1
ATOM 824 C CA . TYR A 1 99 ? 8.033 -0.111 -30.013 1.00 78.38 99 TYR A CA 1
ATOM 825 C C . TYR A 1 99 ? 7.098 0.456 -31.100 1.00 78.38 99 TYR A C 1
ATOM 827 O O . TYR A 1 99 ? 7.000 -0.151 -32.159 1.00 78.38 99 TYR A O 1
ATOM 835 N N . ARG A 1 100 ? 6.473 1.629 -30.883 1.00 62.94 100 ARG A N 1
ATOM 836 C CA . ARG A 1 100 ? 5.565 2.319 -31.830 1.00 62.94 100 ARG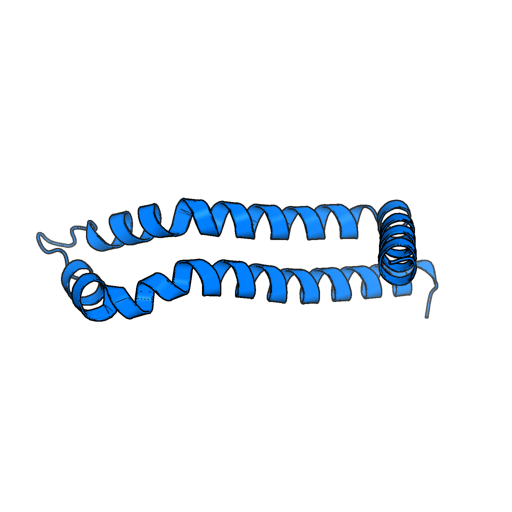 A CA 1
ATOM 837 C C . ARG A 1 100 ? 4.543 1.377 -32.493 1.00 62.94 100 ARG A C 1
ATOM 839 O O . ARG A 1 100 ? 4.443 1.344 -33.718 1.00 62.94 100 ARG A O 1
ATOM 846 N N . PHE A 1 101 ? 3.795 0.634 -31.682 1.00 56.19 101 PHE A N 1
ATOM 847 C CA . PHE A 1 101 ? 2.503 0.099 -32.124 1.00 56.19 101 PHE A CA 1
ATOM 848 C C . PHE A 1 101 ? 1.441 1.196 -32.092 1.00 56.19 101 PHE A C 1
ATOM 850 O O . PHE A 1 101 ? 1.491 2.024 -31.149 1.00 56.19 101 PHE A O 1
#